Protein AF-A0A433B9T7-F1 (afdb_monomer_lite)

Structure (mmCIF, N/CA/C/O backbone):
data_AF-A0A433B9T7-F1
#
_entry.id   AF-A0A433B9T7-F1
#
loop_
_atom_site.group_PDB
_atom_site.id
_atom_site.type_symbol
_atom_site.label_atom_id
_atom_site.label_alt_id
_atom_site.label_comp_id
_atom_site.label_asym_id
_atom_site.label_entity_id
_atom_site.label_seq_id
_atom_site.pdbx_PDB_ins_code
_atom_site.Cartn_x
_atom_site.Cartn_y
_atom_site.Cartn_z
_atom_site.occupancy
_atom_site.B_iso_or_equiv
_atom_site.auth_seq_id
_atom_site.auth_comp_id
_atom_site.auth_asym_id
_atom_site.auth_atom_id
_atom_site.pdbx_PDB_model_num
ATOM 1 N N . MET A 1 1 ? 4.236 -12.941 -8.102 1.00 48.69 1 MET A N 1
ATOM 2 C CA . MET A 1 1 ? 3.444 -12.478 -9.265 1.00 48.69 1 MET A CA 1
ATOM 3 C C . MET A 1 1 ? 2.300 -11.510 -8.887 1.00 48.69 1 MET A C 1
ATOM 5 O O . MET A 1 1 ? 1.451 -11.264 -9.724 1.00 48.69 1 MET A O 1
ATOM 9 N N . LEU A 1 2 ? 2.292 -10.897 -7.683 1.00 60.22 2 LEU A N 1
ATOM 10 C CA . LEU A 1 2 ? 1.191 -10.033 -7.188 1.00 60.22 2 LEU A CA 1
ATOM 11 C C . LEU A 1 2 ? 1.521 -8.525 -7.096 1.00 60.22 2 LEU A C 1
ATOM 13 O O . LEU A 1 2 ? 0.654 -7.729 -6.757 1.00 60.22 2 LEU A O 1
ATOM 17 N N . LYS A 1 3 ? 2.760 -8.112 -7.400 1.00 66.94 3 LYS A N 1
ATOM 18 C CA . LYS A 1 3 ? 3.217 -6.720 -7.203 1.00 66.94 3 LYS A CA 1
ATOM 19 C C . LYS A 1 3 ? 2.509 -5.710 -8.116 1.00 66.94 3 LYS A C 1
ATOM 21 O O . LYS A 1 3 ? 2.216 -4.607 -7.686 1.00 66.94 3 LYS A O 1
ATOM 26 N N . ALA A 1 4 ? 2.218 -6.105 -9.354 1.00 66.62 4 ALA A N 1
ATOM 27 C CA . ALA A 1 4 ? 1.514 -5.266 -10.322 1.00 66.62 4 ALA A CA 1
ATOM 28 C C . ALA A 1 4 ? 0.037 -5.031 -9.933 1.00 66.62 4 ALA A C 1
ATOM 30 O O . ALA A 1 4 ? -0.339 -3.871 -9.800 1.00 66.62 4 ALA A O 1
ATOM 31 N N . PRO A 1 5 ? -0.776 -6.074 -9.654 1.00 72.62 5 PRO A N 1
ATOM 32 C CA . PRO A 1 5 ? -2.146 -5.888 -9.168 1.00 72.62 5 PRO A CA 1
ATOM 33 C C . PRO A 1 5 ? -2.250 -5.042 -7.895 1.00 72.62 5 PRO A C 1
ATOM 35 O O . PRO A 1 5 ? -3.099 -4.160 -7.825 1.00 72.62 5 PRO A O 1
ATOM 38 N N . LEU A 1 6 ? -1.369 -5.265 -6.911 1.00 77.06 6 LEU A N 1
ATOM 39 C CA . LEU A 1 6 ? -1.357 -4.466 -5.682 1.00 77.06 6 LEU A CA 1
ATOM 40 C C . LEU A 1 6 ? -1.095 -2.988 -5.980 1.00 77.06 6 LEU A C 1
ATOM 42 O O . LEU A 1 6 ? -1.790 -2.129 -5.453 1.00 77.06 6 LEU A O 1
ATOM 46 N N . SER A 1 7 ? -0.142 -2.691 -6.864 1.00 76.38 7 SER A N 1
ATOM 47 C CA . SER A 1 7 ? 0.162 -1.303 -7.191 1.00 76.38 7 SER A CA 1
ATOM 48 C C . SER A 1 7 ? -0.966 -0.593 -7.947 1.00 76.38 7 SER A C 1
ATOM 50 O O . SER A 1 7 ? -1.179 0.598 -7.733 1.00 76.38 7 SER A O 1
ATOM 52 N N . ILE A 1 8 ? -1.727 -1.311 -8.779 1.00 77.44 8 ILE A N 1
ATOM 53 C CA . ILE A 1 8 ? -2.945 -0.763 -9.396 1.00 77.44 8 ILE A CA 1
ATOM 54 C C . ILE A 1 8 ? -3.959 -0.402 -8.305 1.00 77.44 8 ILE A C 1
ATOM 56 O O . ILE A 1 8 ? -4.499 0.698 -8.314 1.00 77.44 8 ILE A O 1
ATOM 60 N N . LEU A 1 9 ? -4.183 -1.285 -7.328 1.00 77.81 9 LEU A N 1
ATOM 61 C CA . LEU A 1 9 ? -5.098 -1.009 -6.216 1.00 77.81 9 LEU A CA 1
ATOM 62 C C . LEU A 1 9 ? -4.624 0.162 -5.337 1.00 77.81 9 LEU A C 1
ATOM 64 O O . LEU A 1 9 ? -5.441 0.951 -4.870 1.00 77.81 9 LEU A O 1
ATOM 68 N N . GLU A 1 10 ? -3.316 0.316 -5.127 1.00 79.31 10 GLU A N 1
ATOM 69 C CA . GLU A 1 10 ? -2.749 1.486 -4.443 1.00 79.31 10 GLU A CA 1
ATOM 70 C C . GLU A 1 10 ? -3.002 2.785 -5.223 1.00 79.31 10 GLU A C 1
ATOM 72 O O . GLU A 1 10 ? -3.340 3.804 -4.615 1.00 79.31 10 GLU A O 1
ATOM 77 N N . LEU A 1 11 ? -2.891 2.748 -6.558 1.00 78.50 11 LEU A N 1
ATOM 78 C CA . LEU A 1 11 ? -3.221 3.884 -7.420 1.00 78.50 11 LEU A CA 1
ATOM 79 C C . LEU A 1 11 ? -4.710 4.238 -7.300 1.00 78.50 11 LEU A C 1
ATOM 81 O O . LEU A 1 11 ? -5.031 5.394 -7.020 1.00 78.50 11 LEU A O 1
ATOM 85 N N . VAL A 1 12 ? -5.600 3.242 -7.394 1.00 77.19 12 VAL A N 1
ATOM 86 C CA . VAL A 1 12 ? -7.053 3.412 -7.186 1.00 77.19 12 VAL A CA 1
ATOM 87 C C . VAL A 1 12 ? -7.313 4.080 -5.857 1.00 77.19 12 VAL A C 1
ATOM 89 O O . VAL A 1 12 ? -7.991 5.094 -5.813 1.00 77.19 12 VAL A O 1
ATOM 92 N N . LYS A 1 13 ? -6.749 3.552 -4.773 1.00 78.12 13 LYS A N 1
ATOM 93 C CA . LYS A 1 13 ? -6.974 4.087 -3.431 1.00 78.12 13 LYS A CA 1
ATOM 94 C C . LYS A 1 13 ? -6.550 5.553 -3.316 1.00 78.12 13 LYS A C 1
ATOM 96 O O . LYS A 1 13 ? -7.172 6.303 -2.573 1.00 78.12 13 LYS A O 1
ATOM 101 N N . SER A 1 14 ? -5.483 5.958 -4.008 1.00 77.75 14 SER A N 1
ATOM 102 C CA . SER A 1 14 ? -5.013 7.346 -3.962 1.00 77.75 14 SER A CA 1
ATOM 103 C C . SER A 1 14 ? -5.938 8.330 -4.686 1.00 77.75 14 SER A C 1
ATOM 105 O O . SER A 1 14 ? -5.978 9.496 -4.301 1.00 77.75 14 SER A O 1
ATOM 107 N N . LYS A 1 15 ? -6.683 7.864 -5.697 1.00 75.94 15 LYS A N 1
ATOM 108 C CA . LYS A 1 15 ? -7.624 8.673 -6.487 1.00 75.94 15 LYS A CA 1
ATOM 109 C C . LYS A 1 15 ? -9.061 8.590 -5.975 1.00 75.94 15 LYS A C 1
ATOM 111 O O . LYS A 1 15 ? -9.714 9.613 -5.825 1.00 75.94 15 LYS A O 1
ATOM 116 N N . HIS A 1 16 ? -9.487 7.380 -5.639 1.00 73.50 16 HIS A N 1
ATOM 117 C CA . HIS A 1 16 ? -10.821 7.019 -5.177 1.00 73.50 16 HIS A CA 1
ATOM 118 C C . HIS A 1 16 ? -10.741 6.318 -3.816 1.00 73.50 16 HIS A C 1
ATOM 120 O O . HIS A 1 16 ? -10.983 5.105 -3.703 1.00 73.50 16 HIS A O 1
ATOM 126 N N . PRO A 1 17 ? -10.339 7.039 -2.752 1.00 72.62 17 PRO A N 1
ATOM 127 C CA . PRO A 1 17 ? -10.226 6.456 -1.422 1.00 72.62 17 PRO A CA 1
ATOM 128 C C . PRO A 1 17 ? -11.548 5.843 -0.943 1.00 72.62 17 PRO A C 1
ATOM 130 O O . PRO A 1 17 ? -11.519 4.884 -0.180 1.00 72.62 17 PRO A O 1
ATOM 133 N N . GLU A 1 18 ? -12.701 6.350 -1.380 1.00 68.25 18 GLU A N 1
ATOM 134 C CA . GLU A 1 18 ? -14.050 5.845 -1.093 1.00 68.25 18 GLU A CA 1
ATOM 135 C C . GLU A 1 18 ? -14.283 4.390 -1.519 1.00 68.25 18 GLU A C 1
ATOM 137 O O . GLU A 1 18 ? -15.048 3.685 -0.865 1.00 68.25 18 GLU A O 1
ATOM 142 N N . ILE A 1 19 ? -13.589 3.914 -2.554 1.00 68.25 19 ILE A N 1
ATOM 143 C CA . ILE A 1 19 ? -13.781 2.565 -3.099 1.00 68.25 19 ILE A CA 1
ATOM 144 C C . ILE A 1 19 ? -13.045 1.510 -2.263 1.00 68.25 19 ILE A C 1
ATOM 146 O O . ILE A 1 19 ? -13.546 0.410 -2.039 1.00 68.25 19 ILE A O 1
ATOM 150 N N . LEU A 1 20 ? -11.838 1.842 -1.795 1.00 67.69 20 LEU A N 1
ATOM 151 C CA . LEU A 1 20 ? -10.947 0.928 -1.064 1.00 67.69 20 LEU A CA 1
ATOM 152 C C . LEU A 1 20 ? -10.801 1.305 0.416 1.00 67.69 20 LEU A C 1
ATOM 154 O O . LEU A 1 20 ? -9.860 0.856 1.084 1.00 67.69 20 LEU A O 1
ATOM 158 N N . HIS A 1 21 ? -11.706 2.147 0.926 1.00 60.97 21 HIS A N 1
ATOM 159 C CA . HIS A 1 21 ? -11.637 2.716 2.270 1.00 60.97 21 HIS A CA 1
ATOM 160 C C . HIS A 1 21 ? -11.437 1.607 3.317 1.00 60.97 21 HIS A C 1
ATOM 162 O O . HIS A 1 21 ? -12.230 0.678 3.431 1.00 60.97 21 HIS A O 1
ATOM 168 N N . GLY A 1 22 ? -10.331 1.684 4.065 1.00 60.72 22 GLY A N 1
ATOM 169 C CA . GLY A 1 22 ? -9.986 0.741 5.137 1.00 60.72 22 GLY A CA 1
ATOM 170 C C . GLY A 1 22 ? -9.398 -0.613 4.708 1.00 60.72 22 GLY A C 1
ATOM 171 O O . GLY A 1 22 ? -8.786 -1.274 5.541 1.00 60.72 22 GLY A O 1
ATOM 172 N N . ALA A 1 23 ? -9.499 -1.016 3.437 1.00 63.81 23 ALA A N 1
ATOM 173 C CA . ALA A 1 23 ? -9.085 -2.354 2.987 1.00 63.81 23 ALA A CA 1
ATOM 174 C C . ALA A 1 23 ? -7.571 -2.495 2.725 1.00 63.81 23 ALA A C 1
ATOM 176 O O . ALA A 1 23 ? -7.012 -3.582 2.836 1.00 63.81 23 ALA A O 1
ATOM 177 N N . LEU A 1 24 ? -6.895 -1.394 2.385 1.00 61.38 24 LEU A N 1
ATOM 178 C CA . LEU A 1 24 ? -5.460 -1.352 2.053 1.00 61.38 24 LEU A CA 1
ATOM 179 C C . LEU A 1 24 ? -4.700 -0.372 2.953 1.00 61.38 24 LEU A C 1
ATOM 181 O O . LEU A 1 24 ? -3.764 0.294 2.512 1.00 61.38 24 LEU A O 1
ATOM 185 N N . GLY A 1 25 ? -5.163 -0.181 4.188 1.00 60.28 25 GLY A N 1
ATOM 186 C CA . GLY A 1 25 ? -4.543 0.745 5.131 1.00 60.28 25 GLY A CA 1
ATOM 187 C C . GLY A 1 25 ? -3.189 0.231 5.605 1.00 60.28 25 GLY A C 1
ATOM 188 O O . GLY A 1 25 ? -3.127 -0.760 6.329 1.00 60.28 25 GLY A O 1
ATOM 189 N N . GLY A 1 26 ? -2.109 0.920 5.235 1.00 64.75 26 GLY A N 1
ATOM 190 C CA . GLY A 1 26 ? -0.853 0.789 5.968 1.00 64.75 26 GLY A CA 1
ATOM 191 C C . GLY A 1 26 ? -0.989 1.405 7.365 1.00 64.75 26 GLY A C 1
ATOM 192 O O . GLY A 1 26 ? -1.954 2.116 7.654 1.00 64.75 26 GLY A O 1
ATOM 193 N N . ILE A 1 27 ? 0.003 1.182 8.229 1.00 66.38 27 ILE A N 1
ATOM 194 C CA . ILE A 1 27 ? 0.040 1.750 9.591 1.00 66.38 27 ILE A CA 1
ATOM 195 C C . ILE A 1 27 ? -0.197 3.274 9.576 1.00 66.38 27 ILE A C 1
ATOM 197 O O . ILE A 1 27 ? -0.965 3.795 10.386 1.00 66.38 27 ILE A O 1
ATOM 201 N N . ASP A 1 28 ? 0.387 3.978 8.604 1.00 69.38 28 ASP A N 1
ATOM 202 C CA . ASP A 1 28 ? 0.261 5.433 8.474 1.00 69.38 28 ASP A CA 1
ATOM 203 C C . ASP A 1 28 ? -1.157 5.898 8.119 1.00 69.38 28 ASP A C 1
ATOM 205 O O . ASP A 1 28 ? -1.565 6.993 8.515 1.00 69.38 28 ASP A O 1
ATOM 209 N N . ASP A 1 29 ? -1.921 5.087 7.387 1.00 71.88 29 ASP A N 1
ATOM 210 C CA . ASP A 1 29 ? -3.292 5.426 7.001 1.00 71.88 29 ASP A CA 1
ATOM 211 C C . ASP A 1 29 ? -4.243 5.273 8.185 1.00 71.88 29 ASP A C 1
ATOM 213 O O . ASP A 1 29 ? -5.094 6.132 8.417 1.00 71.88 29 ASP A O 1
ATOM 217 N N . ILE A 1 30 ? -4.047 4.213 8.977 1.00 77.38 30 ILE A N 1
ATOM 218 C CA . ILE A 1 30 ? -4.799 3.972 10.213 1.00 77.38 30 ILE A CA 1
ATOM 219 C C . ILE A 1 30 ? -4.576 5.138 11.180 1.00 77.38 30 ILE A C 1
ATOM 221 O O . ILE A 1 30 ? -5.532 5.694 11.726 1.00 77.38 30 ILE A O 1
ATOM 225 N N . TYR A 1 31 ? -3.320 5.561 11.351 1.00 80.81 31 TYR A N 1
ATOM 226 C CA . TYR A 1 31 ? -2.993 6.705 12.197 1.00 80.81 31 TYR A CA 1
ATOM 227 C C . TYR A 1 31 ? -3.657 8.000 11.707 1.00 80.81 31 TYR A C 1
ATOM 229 O O . TYR A 1 31 ? -4.275 8.715 12.502 1.00 80.81 31 TYR A O 1
ATOM 237 N N . ARG A 1 32 ? -3.571 8.302 10.402 1.00 79.06 32 ARG A N 1
ATOM 238 C CA . ARG A 1 32 ? -4.220 9.486 9.812 1.00 79.06 32 ARG A CA 1
ATOM 239 C C . ARG A 1 32 ? -5.730 9.472 10.036 1.00 79.06 32 ARG A C 1
ATOM 241 O O . ARG A 1 32 ? -6.283 10.497 10.438 1.00 79.06 32 ARG A O 1
ATOM 248 N N . TYR A 1 33 ? -6.370 8.319 9.852 1.00 77.88 33 TYR A N 1
ATOM 249 C CA . TYR A 1 33 ? -7.801 8.153 10.084 1.00 77.88 33 TYR A CA 1
ATOM 250 C C . TYR A 1 33 ? -8.169 8.462 11.539 1.00 77.88 33 TYR A C 1
ATOM 252 O O . TYR A 1 33 ? -8.967 9.368 11.787 1.00 77.88 33 TYR A O 1
ATOM 260 N N . PHE A 1 34 ? -7.516 7.816 12.510 1.00 81.00 34 PHE A N 1
ATOM 261 C CA . PHE A 1 34 ? -7.773 8.078 13.931 1.00 81.00 34 PHE A CA 1
ATOM 262 C C . PHE A 1 34 ? -7.505 9.531 14.326 1.00 81.00 34 PHE A C 1
ATOM 264 O O . PHE A 1 34 ? -8.268 10.111 15.102 1.00 81.00 34 PHE A O 1
ATOM 271 N N . LYS A 1 35 ? -6.453 10.148 13.777 1.00 83.88 35 LYS A N 1
ATOM 272 C CA . LYS A 1 35 ? -6.139 11.559 14.025 1.00 83.88 35 LYS A CA 1
ATOM 273 C C . LYS A 1 35 ? -7.251 12.480 13.514 1.00 83.88 35 LYS A C 1
ATOM 275 O O . LYS A 1 35 ? -7.673 13.366 14.254 1.00 83.88 35 LYS A O 1
ATOM 280 N N . SER A 1 36 ? -7.746 12.249 12.297 1.00 82.00 36 SER A N 1
ATOM 281 C CA . SER A 1 36 ? -8.853 13.024 11.716 1.00 82.00 36 SER A CA 1
ATOM 282 C C . SER A 1 36 ? -10.166 12.825 12.481 1.00 82.00 36 SER A C 1
ATOM 284 O O . SER A 1 36 ? -10.891 13.783 12.743 1.00 82.00 36 SER A O 1
ATOM 286 N N . TYR A 1 37 ? -10.436 11.598 12.933 1.00 81.25 37 TYR A N 1
ATOM 287 C CA . TYR A 1 37 ? -11.610 11.282 13.738 1.00 81.25 37 TYR A CA 1
ATOM 288 C C . TYR A 1 37 ? -11.562 11.996 15.095 1.00 81.25 37 TYR A C 1
ATOM 290 O O . TYR A 1 37 ? -12.542 12.611 15.511 1.00 81.25 37 TYR A O 1
ATOM 298 N N . LYS A 1 38 ? -10.391 12.008 15.749 1.00 83.00 38 LYS A N 1
ATOM 299 C CA . LYS A 1 38 ? -10.175 12.724 17.013 1.00 83.00 38 LYS A CA 1
ATOM 300 C C . LYS A 1 38 ? -10.400 14.234 16.888 1.00 83.00 38 LYS A C 1
ATOM 302 O O . LYS A 1 38 ? -10.923 14.835 17.817 1.00 83.00 38 LYS A O 1
ATOM 307 N N . GLN A 1 39 ? -10.021 14.852 15.768 1.00 81.06 39 GLN A N 1
ATOM 308 C CA . GLN A 1 39 ? -10.227 16.292 15.550 1.00 81.06 39 GLN A CA 1
ATOM 309 C C . GLN A 1 39 ? -11.712 16.677 15.483 1.00 81.06 39 GLN A C 1
ATOM 311 O O . GLN A 1 39 ? -12.074 17.769 15.909 1.00 81.06 39 GLN A O 1
ATOM 316 N N . ASN A 1 40 ? -12.568 15.772 15.007 1.00 76.25 40 ASN A N 1
ATOM 317 C CA . ASN A 1 40 ? -14.014 15.982 14.894 1.00 76.25 40 ASN A CA 1
ATOM 318 C C . ASN A 1 40 ? -14.803 15.459 16.110 1.00 76.25 40 ASN A C 1
ATOM 320 O O . ASN A 1 40 ? -16.036 15.422 16.098 1.00 76.25 40 ASN A O 1
ATOM 324 N N . TRP A 1 41 ? -14.104 15.035 17.163 1.00 79.50 41 TRP A N 1
ATOM 325 C CA . TRP A 1 41 ? -14.705 14.428 18.339 1.00 79.50 41 TRP A CA 1
ATOM 326 C C . TRP A 1 41 ? -15.420 15.485 19.191 1.00 79.50 41 TRP A C 1
ATOM 328 O O . TRP A 1 41 ? -14.800 16.322 19.841 1.00 79.50 41 TRP A O 1
ATOM 338 N N . LYS A 1 42 ? -16.751 15.406 19.257 1.00 74.88 42 LYS A N 1
ATOM 339 C CA . LYS A 1 42 ? -17.581 16.212 20.165 1.00 74.88 42 LYS A CA 1
ATOM 340 C C . LYS A 1 42 ? -17.787 15.471 21.486 1.00 74.88 42 LYS A C 1
ATOM 342 O O . LYS A 1 42 ? -18.729 14.703 21.527 1.00 74.88 42 LYS A O 1
ATOM 347 N N . ASN A 1 43 ? -16.904 15.620 22.484 1.00 77.06 43 ASN A N 1
ATOM 348 C CA . ASN A 1 43 ? -16.970 15.168 23.905 1.00 77.06 43 ASN A CA 1
ATOM 349 C C . ASN A 1 43 ? -17.760 13.889 24.319 1.00 77.06 43 ASN A C 1
ATOM 351 O O . ASN A 1 43 ? -17.968 13.656 25.505 1.00 77.06 43 ASN A O 1
ATOM 355 N N . ASN A 1 44 ? -18.162 13.026 23.393 1.00 82.31 44 ASN A N 1
ATOM 356 C CA . ASN A 1 44 ? -18.968 11.837 23.626 1.00 82.31 44 ASN A CA 1
ATOM 357 C C . ASN A 1 44 ? -18.045 10.641 23.881 1.00 82.31 44 ASN A C 1
ATOM 359 O O . ASN A 1 44 ? -16.945 10.601 23.334 1.00 82.31 44 ASN A O 1
ATOM 363 N N . PRO A 1 45 ? -18.452 9.643 24.669 1.00 81.25 45 PRO A N 1
ATOM 364 C CA . PRO A 1 45 ? -17.669 8.423 24.811 1.00 81.25 45 PRO A CA 1
ATOM 365 C C . PRO A 1 45 ? -17.535 7.709 23.456 1.00 81.25 45 PRO A C 1
ATOM 367 O O . PRO A 1 45 ? -18.503 7.580 22.708 1.00 81.25 45 PRO A O 1
ATOM 370 N N . VAL A 1 46 ? -16.325 7.240 23.145 1.00 80.56 46 VAL A N 1
ATOM 371 C CA . VAL A 1 46 ? -16.047 6.418 21.960 1.00 80.56 46 VAL A CA 1
ATOM 372 C C . VAL A 1 46 ? -15.760 5.000 22.405 1.00 80.56 46 VAL A C 1
ATOM 374 O O . VAL A 1 46 ? -15.024 4.765 23.362 1.00 80.56 46 VAL A O 1
ATOM 377 N N . TYR A 1 47 ? -16.321 4.059 21.659 1.00 85.00 47 TYR A N 1
ATOM 378 C CA . TYR A 1 47 ? -16.133 2.635 21.860 1.00 85.00 47 TYR A CA 1
ATOM 379 C C . TYR A 1 47 ? -15.311 2.080 20.702 1.00 85.00 47 TYR A C 1
ATOM 381 O O . TYR A 1 47 ? -15.572 2.390 19.540 1.00 85.00 47 TYR A O 1
ATOM 389 N N . ILE A 1 48 ? -14.308 1.264 21.020 1.00 83.44 48 ILE A N 1
ATOM 390 C CA . ILE A 1 48 ? -13.466 0.597 20.027 1.00 83.44 48 ILE A CA 1
ATOM 391 C C . ILE A 1 48 ? -13.827 -0.884 20.041 1.00 83.44 48 ILE A C 1
ATOM 393 O O . ILE A 1 48 ? -13.671 -1.551 21.061 1.00 83.44 48 ILE A O 1
ATOM 397 N N . ALA A 1 49 ? -14.283 -1.398 18.901 1.00 87.38 49 ALA A N 1
ATOM 398 C CA . ALA A 1 49 ? -14.455 -2.826 18.682 1.00 87.38 49 ALA A CA 1
ATOM 399 C C . ALA A 1 49 ? -13.279 -3.344 17.851 1.00 87.38 49 ALA A C 1
ATOM 401 O O . ALA A 1 49 ? -13.036 -2.875 16.738 1.00 87.38 49 ALA A O 1
ATOM 402 N N . LYS A 1 50 ? -12.548 -4.318 18.393 1.00 88.88 50 LYS A N 1
ATOM 403 C CA . LYS A 1 50 ? -11.554 -5.080 17.638 1.00 88.88 50 LYS A CA 1
ATOM 404 C C . LYS A 1 50 ? -12.210 -6.375 17.182 1.00 88.88 50 LYS A C 1
ATOM 406 O O . LYS A 1 50 ? -12.665 -7.153 18.015 1.00 88.88 50 LYS A O 1
ATOM 411 N N . VAL A 1 51 ? -12.229 -6.599 15.875 1.00 86.31 51 VAL A N 1
ATOM 412 C CA . VAL A 1 51 ? -12.749 -7.826 15.269 1.00 86.31 51 VAL A CA 1
ATOM 413 C C . VAL A 1 51 ? -11.597 -8.541 14.586 1.00 86.31 51 VAL A C 1
ATOM 415 O O . VAL A 1 51 ? -10.773 -7.901 13.934 1.00 86.31 51 VAL A O 1
ATOM 418 N N . ASP A 1 52 ? -11.540 -9.855 14.761 1.00 87.25 52 ASP A N 1
ATOM 419 C CA . ASP A 1 52 ? -10.635 -10.726 14.023 1.00 87.25 52 ASP A CA 1
ATOM 420 C C . ASP A 1 52 ? -11.455 -11.602 13.074 1.00 87.25 52 ASP A C 1
ATOM 422 O O . ASP A 1 52 ? -12.507 -12.124 13.452 1.00 87.25 52 ASP A O 1
ATOM 426 N N . VAL A 1 53 ? -10.995 -11.725 11.833 1.00 84.06 53 VAL A N 1
ATOM 427 C CA . VAL A 1 53 ? -11.677 -12.500 10.794 1.00 84.06 53 VAL A CA 1
ATOM 428 C C . VAL A 1 53 ? -10.891 -13.786 10.583 1.00 84.06 53 VAL A C 1
ATOM 430 O O . VAL A 1 53 ? -9.878 -13.808 9.885 1.00 84.06 53 VAL A O 1
ATOM 433 N N . ALA A 1 54 ? -11.374 -14.870 11.188 1.00 87.06 54 ALA A N 1
ATOM 434 C CA . ALA A 1 54 ? -10.777 -16.189 11.031 1.00 87.06 54 ALA A CA 1
ATOM 435 C C . ALA A 1 54 ? -10.934 -16.710 9.591 1.00 87.06 54 ALA A C 1
ATOM 437 O O . ALA A 1 54 ? -11.945 -16.463 8.932 1.00 87.06 54 ALA A O 1
ATOM 438 N N . ASN A 1 55 ? -9.942 -17.472 9.120 1.00 86.25 55 ASN A N 1
ATOM 439 C CA . ASN A 1 55 ? -9.948 -18.154 7.819 1.00 86.25 55 ASN A CA 1
ATOM 440 C C . ASN A 1 55 ? -10.254 -17.222 6.631 1.00 86.25 55 ASN A C 1
ATOM 442 O O . ASN A 1 55 ? -10.927 -17.607 5.673 1.00 86.25 55 ASN A O 1
ATOM 446 N N . CYS A 1 56 ? -9.775 -15.976 6.683 1.00 82.62 56 CYS A N 1
ATOM 447 C CA . CYS A 1 56 ? -10.091 -14.948 5.690 1.00 82.62 56 CYS A C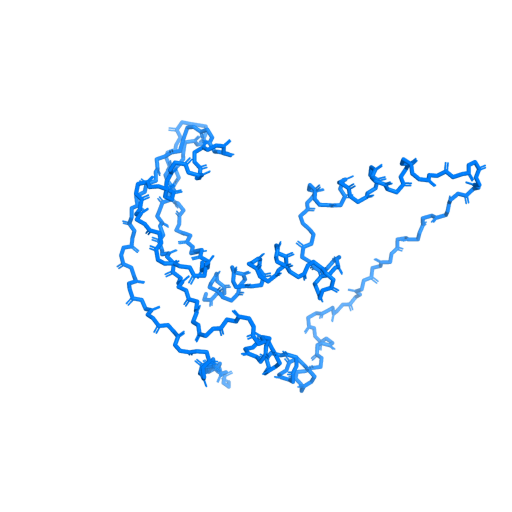A 1
ATOM 448 C C . CYS A 1 56 ? -9.657 -15.306 4.259 1.00 82.62 56 CYS A C 1
ATOM 450 O O . CYS A 1 56 ? -10.258 -14.797 3.321 1.00 82.62 56 CYS A O 1
ATOM 452 N N . PHE A 1 57 ? -8.663 -16.186 4.080 1.00 81.19 57 PHE A N 1
ATOM 453 C CA . PHE A 1 57 ? -8.238 -16.682 2.766 1.00 81.19 57 PHE A CA 1
ATOM 454 C C . PHE A 1 57 ? -9.099 -17.842 2.253 1.00 81.19 57 PHE A C 1
ATOM 456 O O . PHE A 1 57 ? -9.423 -17.877 1.067 1.00 81.19 57 PHE A O 1
ATOM 463 N N . ASP A 1 58 ? -9.511 -18.755 3.134 1.00 87.00 58 ASP A N 1
ATOM 464 C CA . ASP A 1 58 ? -10.297 -19.939 2.756 1.00 87.00 58 ASP A CA 1
ATOM 465 C C . ASP A 1 58 ? -11.772 -19.599 2.515 1.00 87.00 58 ASP A C 1
ATOM 467 O O . ASP A 1 58 ? -12.470 -20.269 1.758 1.00 87.00 58 ASP A O 1
ATOM 471 N N . THR A 1 59 ? -12.249 -18.524 3.141 1.00 87.38 59 THR A N 1
ATOM 472 C CA . THR A 1 59 ? -13.640 -18.057 3.053 1.00 87.38 59 THR A CA 1
ATOM 473 C C . THR A 1 59 ? -13.885 -17.081 1.900 1.00 87.38 59 THR A C 1
ATOM 475 O O . THR A 1 59 ? -15.009 -16.600 1.725 1.00 87.38 59 THR A O 1
ATOM 478 N N . ILE A 1 60 ? -12.871 -16.790 1.073 1.00 85.06 60 ILE A N 1
ATOM 479 C CA . ILE A 1 60 ? -13.018 -15.872 -0.062 1.00 85.06 60 ILE A CA 1
ATOM 480 C C . ILE A 1 60 ? -13.996 -16.458 -1.079 1.00 85.06 60 ILE A C 1
ATOM 482 O O . ILE A 1 60 ? -13.724 -17.453 -1.755 1.00 85.06 60 ILE A O 1
ATOM 486 N N . ASN A 1 61 ? -15.123 -15.772 -1.275 1.00 86.62 61 ASN A N 1
ATOM 487 C CA . ASN A 1 61 ? -16.033 -16.081 -2.368 1.00 86.62 61 ASN A CA 1
ATOM 488 C C . ASN A 1 61 ? -15.389 -15.671 -3.703 1.00 86.62 61 ASN A C 1
ATOM 490 O O . ASN A 1 61 ? -15.423 -14.510 -4.114 1.00 86.62 61 ASN A O 1
ATOM 494 N N . THR A 1 62 ? -14.802 -16.649 -4.390 1.00 84.56 62 THR A N 1
ATOM 495 C CA . THR A 1 62 ? -14.066 -16.430 -5.643 1.00 84.56 62 THR A CA 1
ATOM 496 C C . THR A 1 62 ? -14.937 -15.909 -6.788 1.00 84.56 62 THR A C 1
ATOM 498 O O . THR A 1 62 ? -14.412 -15.250 -7.685 1.00 84.56 62 THR A O 1
ATOM 501 N N . HIS A 1 63 ? -16.250 -16.164 -6.774 1.00 86.38 63 HIS A N 1
ATOM 502 C CA . HIS A 1 63 ? -17.177 -15.618 -7.766 1.00 86.38 63 HIS A CA 1
ATOM 503 C C . HIS A 1 63 ? -17.323 -14.108 -7.590 1.00 86.38 63 HIS A C 1
ATOM 505 O O . HIS A 1 63 ? -17.025 -13.352 -8.512 1.00 86.38 63 HIS A O 1
ATOM 511 N N . LYS A 1 64 ? -17.665 -13.681 -6.370 1.00 82.88 64 LYS A N 1
ATOM 512 C CA . LYS A 1 64 ? -17.778 -12.260 -6.018 1.00 82.88 64 LYS A CA 1
ATOM 513 C C 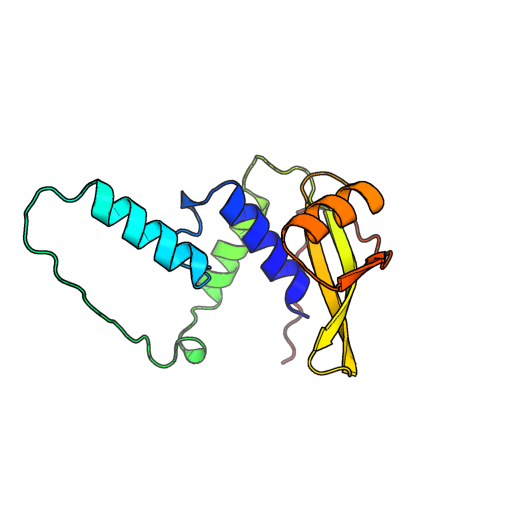. LYS A 1 64 ? -16.462 -11.522 -6.229 1.00 82.88 64 LYS A C 1
ATOM 515 O O . LYS A 1 64 ? -16.451 -10.424 -6.768 1.00 82.88 64 LYS A O 1
ATOM 520 N N . LEU A 1 65 ? -15.335 -12.145 -5.877 1.00 80.56 65 LEU A N 1
ATOM 521 C CA . LEU A 1 65 ? -14.020 -11.556 -6.123 1.00 80.56 65 LEU A CA 1
ATOM 522 C C . LEU A 1 65 ? -13.781 -11.304 -7.620 1.00 80.56 65 LEU A C 1
ATOM 524 O O . LEU A 1 65 ? -13.267 -10.253 -7.990 1.00 80.56 65 LEU A O 1
ATOM 528 N N . LYS A 1 66 ? -14.159 -12.244 -8.495 1.00 79.81 66 LYS A N 1
ATOM 529 C CA . LYS A 1 66 ? -14.036 -12.061 -9.949 1.00 79.81 66 LYS A CA 1
ATOM 530 C C . LYS A 1 66 ? -14.950 -10.957 -10.474 1.00 79.81 66 LYS A C 1
ATOM 532 O O . LYS A 1 66 ? -14.552 -10.279 -11.413 1.00 79.81 66 LYS A O 1
ATOM 537 N N . GLU A 1 67 ? -16.146 -10.796 -9.915 1.00 80.94 67 GLU A N 1
ATOM 538 C CA . GLU A 1 67 ? -17.058 -9.697 -10.263 1.00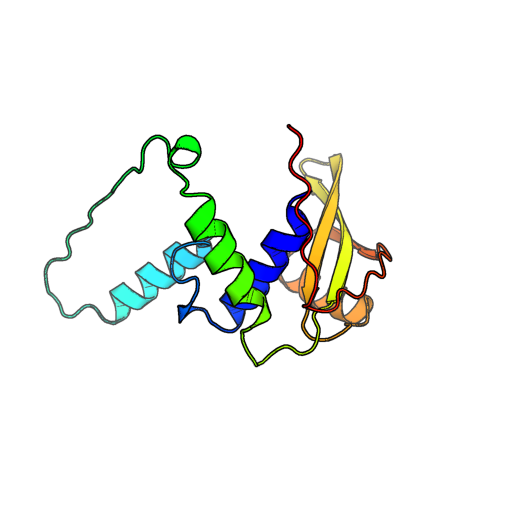 80.94 67 GLU A CA 1
ATOM 539 C C . GLU A 1 67 ? -16.446 -8.349 -9.886 1.00 80.94 67 GLU A C 1
ATOM 541 O O . GLU A 1 67 ? -16.258 -7.514 -10.765 1.00 80.94 67 GLU A O 1
ATOM 546 N N . ILE A 1 68 ? -15.978 -8.207 -8.642 1.00 75.19 68 ILE A N 1
ATOM 547 C CA . ILE A 1 68 ? -15.282 -7.000 -8.170 1.00 75.19 68 ILE A CA 1
ATOM 548 C C . ILE A 1 68 ? -14.074 -6.689 -9.065 1.00 75.19 68 ILE A C 1
ATOM 550 O O . ILE A 1 68 ? -13.898 -5.561 -9.513 1.00 75.19 68 ILE A O 1
ATOM 554 N N . ILE A 1 69 ? -13.253 -7.692 -9.398 1.00 73.50 69 ILE A N 1
ATOM 555 C CA . ILE A 1 69 ? -12.083 -7.494 -10.269 1.00 73.50 69 ILE A CA 1
ATOM 556 C C . ILE A 1 69 ? -12.482 -7.038 -11.679 1.00 73.50 69 ILE A C 1
ATOM 558 O O . ILE A 1 69 ? -11.733 -6.286 -12.294 1.00 73.50 69 ILE A O 1
ATOM 562 N N . LYS A 1 70 ? -13.628 -7.477 -12.212 1.00 71.94 70 LYS A N 1
ATOM 563 C CA . LYS A 1 70 ? -14.121 -7.040 -13.531 1.00 71.94 70 LYS A CA 1
ATOM 564 C C . LYS A 1 70 ? -14.641 -5.605 -13.527 1.00 71.94 70 LYS A C 1
ATOM 566 O O . LYS A 1 70 ? -14.691 -5.002 -14.597 1.00 71.94 70 LYS A O 1
ATOM 571 N N . GLU A 1 71 ? -15.023 -5.083 -12.368 1.00 69.56 71 GLU A N 1
ATOM 572 C CA . GLU A 1 71 ? -15.474 -3.701 -12.203 1.00 69.56 71 GLU A CA 1
ATOM 573 C C . GLU A 1 71 ? -14.301 -2.718 -12.089 1.00 69.56 71 GLU A C 1
ATOM 575 O O . GLU A 1 71 ? -14.430 -1.588 -12.547 1.00 69.56 71 GLU A O 1
ATOM 580 N N . ILE A 1 72 ? -13.133 -3.151 -11.586 1.00 66.81 72 ILE A N 1
ATOM 581 C CA . ILE A 1 72 ? -11.939 -2.289 -11.445 1.00 66.81 72 ILE A CA 1
ATOM 582 C C . ILE A 1 72 ? -11.547 -1.600 -12.774 1.00 66.81 72 ILE A C 1
ATOM 584 O O . ILE A 1 72 ? -11.342 -0.388 -12.766 1.00 66.81 72 ILE A O 1
ATOM 588 N N . PRO A 1 73 ? -11.465 -2.295 -13.932 1.00 58.03 73 PRO A N 1
ATOM 589 C CA . PRO A 1 73 ? -11.160 -1.658 -15.216 1.00 58.03 73 PRO A CA 1
ATOM 590 C C . PRO A 1 73 ? -12.295 -0.797 -15.786 1.00 58.03 73 PRO A C 1
ATOM 592 O O . PRO A 1 73 ? -12.087 -0.125 -16.789 1.00 58.03 73 PRO A O 1
ATOM 595 N N . GLN A 1 74 ? -13.504 -0.864 -15.218 1.00 57.66 74 GLN A N 1
ATOM 596 C CA . GLN A 1 74 ? -14.671 -0.104 -15.685 1.00 57.66 74 GLN A CA 1
ATOM 597 C C . GLN A 1 74 ? -14.817 1.247 -14.976 1.00 57.66 74 GLN A C 1
ATOM 599 O O . GLN A 1 74 ? -15.737 2.008 -15.288 1.00 57.66 74 GLN A O 1
ATOM 604 N N . TRP A 1 75 ? -13.924 1.567 -14.037 1.00 62.66 75 TRP A N 1
ATOM 605 C CA . TRP A 1 75 ? -13.844 2.893 -13.441 1.00 62.66 75 TRP A CA 1
ATOM 606 C C . TRP A 1 75 ? -13.355 3.880 -14.506 1.00 62.66 75 TRP A C 1
ATOM 608 O O . TRP A 1 75 ? -12.177 3.958 -14.835 1.00 62.66 75 TRP A O 1
ATOM 618 N N . LYS A 1 76 ? -14.344 4.563 -15.093 1.00 51.31 76 LYS A N 1
ATOM 619 C CA . LYS A 1 76 ? -14.358 5.395 -16.310 1.00 51.31 76 LYS A CA 1
ATOM 620 C C . LYS A 1 76 ? -13.257 6.451 -16.479 1.00 51.31 76 LYS A C 1
ATOM 622 O O . LYS A 1 76 ? -13.242 7.099 -17.518 1.00 51.31 76 LYS A O 1
ATOM 627 N N . GLU A 1 77 ? -12.386 6.663 -15.502 1.00 55.84 77 GLU A N 1
ATOM 628 C CA . GLU A 1 77 ? -11.370 7.720 -15.551 1.00 55.84 77 GLU A CA 1
ATOM 629 C C . GLU A 1 77 ? -10.047 7.273 -16.187 1.00 55.84 77 GLU A C 1
ATOM 631 O O . GLU A 1 77 ? -9.206 8.121 -16.483 1.00 55.84 77 GLU A O 1
ATOM 636 N N . TRP A 1 78 ? -9.850 5.974 -16.443 1.00 56.91 78 TRP A N 1
ATOM 637 C CA . TRP A 1 78 ? -8.583 5.459 -16.968 1.00 56.91 78 TRP A CA 1
ATOM 638 C C . TRP A 1 78 ? -8.749 4.711 -18.289 1.00 56.91 78 TRP A C 1
ATOM 640 O O . TRP A 1 78 ? -9.173 3.556 -18.315 1.00 56.91 78 TRP A O 1
ATOM 650 N N . ASP A 1 79 ? -8.337 5.351 -19.384 1.00 56.28 79 ASP A N 1
ATOM 651 C CA . ASP A 1 79 ? -8.223 4.694 -20.692 1.00 56.28 79 ASP A CA 1
ATOM 652 C C . ASP A 1 79 ? -7.037 3.709 -20.736 1.00 56.28 79 ASP A C 1
ATOM 654 O O . ASP A 1 79 ? -7.121 2.680 -21.403 1.00 56.28 79 ASP A O 1
ATOM 658 N N . ASP A 1 80 ? -5.959 3.986 -19.987 1.00 62.66 80 ASP A N 1
ATOM 659 C CA . ASP A 1 80 ? -4.755 3.156 -19.861 1.00 62.66 80 ASP A CA 1
ATOM 660 C C . ASP A 1 80 ? -4.048 3.415 -18.512 1.00 62.66 80 ASP A C 1
ATOM 662 O O . ASP A 1 80 ? -4.072 4.527 -17.986 1.00 62.66 80 ASP A O 1
ATOM 666 N N . TYR A 1 81 ? -3.358 2.407 -17.966 1.00 69.44 81 TYR A N 1
ATOM 667 C CA . TYR A 1 81 ? -2.403 2.575 -16.862 1.00 69.44 81 TYR A CA 1
ATOM 668 C C . TYR A 1 81 ? -1.051 1.956 -17.227 1.00 69.44 81 TYR A C 1
ATOM 670 O O . TYR A 1 81 ? -0.957 0.894 -17.848 1.00 69.44 81 TYR A O 1
ATOM 678 N N . ASN A 1 82 ? 0.024 2.614 -16.808 1.00 73.00 82 ASN A N 1
ATOM 679 C CA . ASN A 1 82 ? 1.394 2.173 -17.026 1.00 73.00 82 ASN A CA 1
ATOM 680 C C . ASN A 1 82 ? 1.951 1.557 -15.750 1.00 73.00 82 ASN A C 1
ATOM 682 O O . ASN A 1 82 ? 1.776 2.104 -14.666 1.00 73.00 82 ASN A O 1
ATOM 686 N N . ILE A 1 83 ? 2.649 0.429 -15.871 1.00 76.00 83 ILE A N 1
ATOM 687 C CA . ILE A 1 83 ? 3.349 -0.185 -14.743 1.00 76.00 83 ILE A CA 1
ATOM 688 C C . ILE A 1 83 ? 4.845 -0.051 -14.981 1.00 76.00 83 ILE A C 1
ATOM 690 O O . ILE A 1 83 ? 5.406 -0.737 -15.835 1.00 76.00 83 ILE A O 1
ATOM 694 N N . THR A 1 84 ? 5.497 0.792 -14.189 1.00 77.88 84 THR A N 1
ATOM 695 C CA . THR A 1 84 ? 6.943 0.995 -14.257 1.00 77.88 84 THR A CA 1
ATOM 696 C C . THR A 1 84 ? 7.634 0.071 -13.263 1.00 77.88 84 THR A C 1
ATOM 698 O O . THR A 1 84 ? 7.334 0.061 -12.064 1.00 77.88 84 THR A O 1
ATOM 701 N N . GLY A 1 85 ? 8.557 -0.748 -13.762 1.00 79.12 85 GLY A N 1
ATOM 702 C CA . GLY A 1 85 ? 9.446 -1.555 -12.937 1.00 79.12 85 GLY A CA 1
ATOM 703 C C . GLY A 1 85 ? 10.665 -0.747 -12.505 1.00 79.12 85 GLY A C 1
ATOM 704 O O . GLY A 1 85 ? 11.250 -0.033 -13.306 1.00 79.12 85 GLY A O 1
ATOM 705 N N . TYR A 1 86 ? 11.091 -0.892 -11.254 1.00 82.50 86 TYR A N 1
ATOM 706 C CA . TYR A 1 86 ? 12.349 -0.310 -10.790 1.00 82.50 86 TYR A CA 1
ATOM 707 C C . TYR A 1 86 ? 13.018 -1.196 -9.743 1.00 82.50 86 TYR A C 1
ATOM 709 O O . TYR A 1 86 ? 12.383 -2.041 -9.099 1.00 82.50 86 TYR A O 1
ATOM 717 N N . SER A 1 87 ? 14.323 -1.018 -9.582 1.00 86.19 87 SER A N 1
ATOM 718 C CA . SER A 1 87 ? 15.084 -1.629 -8.497 1.00 86.19 87 SER A CA 1
ATOM 719 C C . SER A 1 87 ? 15.456 -0.556 -7.485 1.00 86.19 87 SER A C 1
ATOM 721 O O . SER A 1 87 ? 15.922 0.515 -7.859 1.00 86.19 87 SER A O 1
ATOM 723 N N . ALA A 1 88 ? 15.227 -0.837 -6.208 1.00 86.00 88 ALA A N 1
ATOM 724 C CA . ALA A 1 88 ? 15.659 -0.007 -5.097 1.00 86.00 88 ALA A CA 1
ATOM 725 C C . ALA A 1 88 ? 16.747 -0.761 -4.333 1.00 86.00 88 ALA A C 1
ATOM 727 O O . ALA A 1 88 ? 16.494 -1.849 -3.803 1.00 86.00 88 ALA A O 1
ATOM 728 N N . ILE A 1 89 ? 17.945 -0.187 -4.318 1.00 86.88 89 ILE A N 1
ATOM 729 C CA . ILE A 1 89 ? 19.114 -0.700 -3.612 1.00 86.88 89 ILE A CA 1
ATOM 730 C C . ILE A 1 89 ? 19.263 0.132 -2.345 1.00 86.88 89 ILE A C 1
ATOM 732 O O . ILE A 1 89 ? 19.561 1.321 -2.416 1.00 86.88 89 ILE A O 1
ATOM 736 N N . SER A 1 90 ? 19.032 -0.480 -1.193 1.00 86.94 90 SER A N 1
ATOM 737 C CA . SER A 1 90 ? 19.125 0.177 0.113 1.00 86.94 90 SER A CA 1
ATOM 738 C C . SER A 1 90 ? 20.126 -0.554 0.993 1.00 86.94 90 SER A C 1
ATOM 740 O O . SER A 1 90 ? 20.225 -1.777 0.919 1.00 86.94 90 SER A O 1
ATOM 742 N N . SER A 1 91 ? 20.833 0.167 1.860 1.00 80.19 91 SER A N 1
ATOM 743 C CA . SER A 1 91 ? 21.699 -0.456 2.865 1.00 80.19 91 SER A CA 1
ATOM 744 C C . SER A 1 91 ? 20.975 -0.545 4.203 1.00 80.19 91 SER A C 1
ATOM 746 O O . SER A 1 91 ? 20.599 0.474 4.784 1.00 80.19 91 SER A O 1
ATOM 748 N N . SER A 1 92 ? 20.790 -1.766 4.698 1.00 71.69 92 SER A N 1
ATOM 749 C CA . SER A 1 92 ? 20.360 -2.027 6.072 1.00 71.69 92 SER A CA 1
ATOM 750 C C . SER A 1 92 ? 21.511 -2.708 6.801 1.00 71.69 92 SER A C 1
ATOM 752 O O . SER A 1 92 ? 21.970 -3.760 6.360 1.00 71.69 92 SER A O 1
ATOM 754 N N . LEU A 1 93 ? 21.990 -2.111 7.897 1.00 76.19 93 LEU A N 1
ATOM 755 C CA . LEU A 1 93 ? 23.099 -2.646 8.707 1.00 76.19 93 LEU A CA 1
ATOM 756 C C . LEU A 1 93 ? 24.410 -2.863 7.917 1.00 76.19 93 LEU A C 1
ATOM 758 O O . LEU A 1 93 ? 25.179 -3.771 8.213 1.00 76.19 93 LEU A O 1
ATOM 762 N N . GLY A 1 94 ? 24.668 -2.036 6.897 1.00 75.25 94 GLY A N 1
ATOM 763 C CA . GLY A 1 94 ? 25.894 -2.096 6.092 1.00 75.25 94 GLY A CA 1
ATOM 764 C C . GLY A 1 94 ? 25.872 -3.124 4.957 1.00 75.25 94 GLY A C 1
ATOM 765 O O . GLY A 1 94 ? 26.791 -3.130 4.143 1.00 75.25 94 GLY A O 1
ATOM 766 N N . GLN A 1 95 ? 24.824 -3.947 4.854 1.00 81.31 95 GLN A N 1
ATOM 767 C CA . GLN A 1 95 ? 24.659 -4.902 3.759 1.00 81.31 95 GLN A CA 1
ATOM 768 C C . GLN A 1 95 ? 23.705 -4.344 2.691 1.00 81.31 95 GLN A C 1
ATOM 770 O O . GLN A 1 95 ? 22.581 -3.935 3.020 1.00 81.31 95 GLN A O 1
ATOM 775 N N . PRO A 1 96 ? 24.114 -4.314 1.409 1.00 82.44 96 PRO A N 1
ATOM 776 C CA . PRO A 1 96 ? 23.247 -3.860 0.335 1.00 82.44 96 PRO A CA 1
ATOM 777 C C . PRO A 1 96 ? 22.122 -4.872 0.108 1.00 82.44 96 PRO A C 1
ATOM 779 O O . PRO A 1 96 ? 22.353 -6.047 -0.166 1.00 82.44 96 PRO A O 1
ATOM 782 N N . THR A 1 97 ? 20.886 -4.392 0.185 1.00 85.94 97 THR A N 1
ATOM 783 C CA . THR A 1 97 ? 19.681 -5.157 -0.133 1.00 85.94 97 THR A CA 1
ATOM 784 C C . THR A 1 97 ? 19.063 -4.605 -1.407 1.00 85.94 97 THR A C 1
ATOM 786 O O . THR A 1 97 ? 18.755 -3.416 -1.500 1.00 85.94 97 THR A O 1
ATOM 789 N N . ILE A 1 98 ? 18.858 -5.480 -2.391 1.00 85.00 98 ILE A N 1
ATOM 790 C CA . ILE A 1 98 ? 18.214 -5.131 -3.658 1.00 85.00 98 ILE A CA 1
ATOM 791 C C . ILE A 1 98 ? 16.757 -5.574 -3.600 1.00 85.00 98 ILE A C 1
ATOM 793 O O . ILE A 1 98 ? 16.451 -6.749 -3.399 1.00 85.00 98 ILE A O 1
ATOM 797 N N . SER A 1 99 ? 15.844 -4.632 -3.819 1.00 83.38 99 SER A N 1
ATOM 798 C CA . SER A 1 99 ? 14.416 -4.911 -3.924 1.00 83.38 99 SER A CA 1
ATOM 799 C C . SER A 1 99 ? 13.886 -4.497 -5.291 1.00 83.38 99 SER A C 1
ATOM 801 O O . SER A 1 99 ? 14.103 -3.383 -5.756 1.00 83.38 99 SER A O 1
ATOM 803 N N . HIS A 1 100 ? 13.161 -5.399 -5.949 1.00 83.88 100 HIS A N 1
ATOM 804 C CA . HIS A 1 100 ? 12.477 -5.090 -7.202 1.00 83.88 100 HIS A CA 1
ATOM 805 C C . HIS A 1 100 ? 11.030 -4.702 -6.927 1.00 83.88 100 HIS A C 1
ATOM 807 O O . HIS A 1 100 ? 10.294 -5.457 -6.275 1.00 83.88 100 HIS A O 1
ATOM 813 N N . LYS A 1 101 ? 10.618 -3.553 -7.448 1.00 80.44 101 LYS A N 1
ATOM 814 C CA . LYS A 1 101 ? 9.298 -2.967 -7.240 1.00 80.44 101 LYS A CA 1
ATOM 815 C C . LYS A 1 101 ? 8.642 -2.661 -8.586 1.00 80.44 101 LYS A C 1
ATOM 817 O O . LYS A 1 101 ? 9.305 -2.570 -9.618 1.00 80.44 101 LYS A O 1
ATOM 822 N N . SER A 1 102 ? 7.321 -2.569 -8.561 1.00 79.50 102 SER A N 1
ATOM 823 C CA . SER A 1 102 ? 6.495 -2.189 -9.702 1.00 79.50 102 SER A CA 1
ATOM 824 C C . SER A 1 102 ? 5.519 -1.143 -9.209 1.00 79.50 102 SER A C 1
ATOM 826 O O . SER A 1 102 ? 4.950 -1.344 -8.134 1.00 79.50 102 SER A O 1
ATOM 828 N N . ARG A 1 103 ? 5.350 -0.056 -9.960 1.00 79.88 103 ARG A N 1
ATOM 829 C CA . ARG A 1 103 ? 4.418 1.009 -9.604 1.00 79.88 103 ARG A CA 1
ATOM 830 C C . ARG A 1 103 ? 3.495 1.356 -10.766 1.00 79.88 103 ARG A C 1
ATOM 832 O O . ARG A 1 103 ? 3.969 1.477 -11.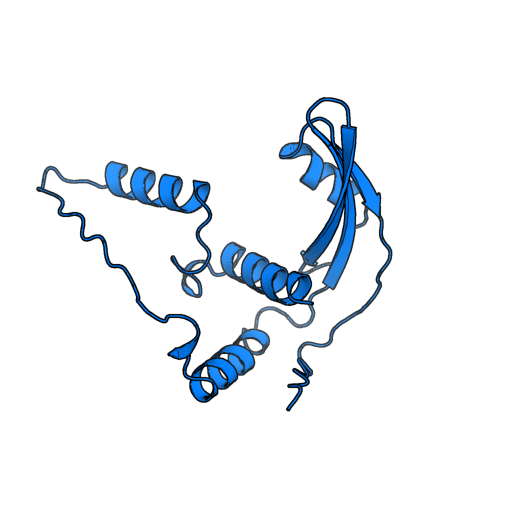890 1.00 79.88 103 ARG A O 1
ATOM 839 N N . ALA A 1 104 ? 2.197 1.448 -10.496 1.00 79.62 104 ALA A N 1
ATOM 840 C CA . ALA A 1 104 ? 1.184 1.853 -11.458 1.00 79.62 104 ALA A CA 1
ATOM 841 C C . ALA A 1 104 ? 1.069 3.384 -11.518 1.00 79.62 104 ALA A C 1
ATOM 843 O O . ALA A 1 104 ? 1.139 4.060 -10.488 1.00 79.62 104 ALA A O 1
ATOM 844 N N . HIS A 1 105 ? 0.879 3.908 -12.725 1.00 76.75 105 HIS A N 1
ATOM 845 C CA . HIS A 1 105 ? 0.795 5.330 -13.040 1.00 76.75 105 HIS A CA 1
ATOM 846 C C . HIS A 1 105 ? -0.248 5.574 -14.136 1.00 76.75 105 HIS A C 1
ATOM 848 O O . HIS A 1 105 ? -0.405 4.743 -15.028 1.00 76.75 105 HIS A O 1
ATOM 854 N N . GLU A 1 106 ? -0.920 6.726 -14.103 1.00 72.38 106 GLU A N 1
ATOM 855 C CA . GLU A 1 106 ? -1.832 7.150 -15.182 1.00 72.38 106 GLU A CA 1
ATOM 856 C C . GLU A 1 106 ? -1.054 7.538 -16.450 1.00 72.38 106 GLU A C 1
ATOM 858 O O . GLU A 1 106 ? -1.422 7.173 -17.560 1.00 72.38 106 GLU A O 1
ATOM 863 N N . TYR A 1 107 ? 0.081 8.219 -16.288 1.00 71.44 107 TYR A N 1
ATOM 864 C CA . TYR A 1 107 ? 0.979 8.603 -17.377 1.00 71.44 107 TYR A CA 1
ATOM 865 C C . TYR A 1 107 ? 2.282 7.799 -17.325 1.00 71.44 107 TYR A C 1
ATOM 867 O O . TYR A 1 107 ? 2.549 7.098 -16.353 1.00 71.44 107 TYR A O 1
ATOM 875 N N . PHE A 1 108 ? 3.094 7.872 -18.380 1.00 69.44 108 PHE A N 1
ATOM 876 C CA . PHE A 1 108 ? 4.430 7.276 -18.402 1.00 69.44 108 PHE A CA 1
ATOM 877 C C . PHE A 1 108 ? 5.440 8.307 -17.871 1.00 69.44 108 PHE A C 1
ATOM 879 O O . PHE A 1 108 ? 5.847 9.181 -18.640 1.00 69.44 108 PHE A O 1
ATOM 886 N N . PRO A 1 109 ? 5.813 8.291 -16.574 1.00 68.31 109 PRO A N 1
ATOM 887 C CA . PRO A 1 109 ? 6.783 9.249 -16.069 1.00 68.31 109 PRO A CA 1
ATOM 888 C C . PRO A 1 109 ? 8.160 8.950 -16.661 1.00 68.31 109 PRO A C 1
ATOM 890 O O . PRO A 1 109 ? 8.547 7.784 -16.795 1.00 68.31 109 PRO A O 1
ATOM 893 N N . GLN A 1 110 ? 8.936 9.992 -16.957 1.00 78.19 110 GLN A N 1
ATOM 894 C CA . GLN A 1 110 ? 10.359 9.791 -17.201 1.00 78.19 110 GLN A CA 1
ATOM 895 C C . GLN A 1 110 ? 11.006 9.303 -15.900 1.00 78.19 110 GLN A C 1
ATOM 897 O O . GLN A 1 110 ? 10.711 9.811 -14.815 1.00 78.19 110 GLN A O 1
ATOM 902 N N . PHE A 1 111 ? 11.886 8.302 -15.988 1.00 80.31 111 PHE A N 1
ATOM 903 C CA . PHE A 1 111 ? 12.467 7.691 -14.792 1.00 80.31 111 PHE A CA 1
ATOM 904 C C . PHE A 1 111 ? 13.146 8.691 -13.831 1.00 80.31 111 PHE A C 1
ATOM 906 O O . PHE A 1 111 ? 12.969 8.522 -12.626 1.00 80.31 111 PHE A O 1
ATOM 913 N N . PRO A 1 112 ? 13.862 9.741 -14.288 1.00 83.44 112 PRO A N 1
ATOM 914 C CA . PRO A 1 112 ? 14.447 10.736 -13.385 1.00 83.44 112 PRO A CA 1
ATOM 915 C C . PRO A 1 112 ? 13.418 11.455 -12.499 1.00 83.44 112 PRO A C 1
ATOM 917 O O . PRO A 1 112 ? 13.593 11.500 -11.284 1.00 83.44 112 PRO A O 1
ATOM 920 N N . GLU A 1 113 ? 12.314 11.935 -13.078 1.00 82.19 113 GLU A N 1
ATOM 921 C CA . GLU A 1 113 ? 11.219 12.590 -12.340 1.00 82.19 113 GLU A CA 1
ATOM 922 C C . GLU A 1 113 ? 10.579 11.620 -11.338 1.00 82.19 113 GLU A C 1
ATOM 924 O O . GLU A 1 113 ? 10.270 11.953 -10.190 1.00 82.19 113 GLU A O 1
ATOM 929 N N . PHE A 1 114 ? 10.419 10.365 -11.760 1.00 79.69 114 PHE A N 1
ATOM 930 C CA . PHE A 1 114 ? 9.894 9.317 -10.900 1.00 79.69 114 PHE A CA 1
ATOM 931 C C . PHE A 1 114 ? 10.829 9.002 -9.720 1.00 79.69 114 PHE A C 1
ATOM 933 O O . PHE A 1 114 ? 10.372 8.867 -8.581 1.00 79.69 114 PHE A O 1
ATOM 940 N N . ALA A 1 115 ? 12.134 8.906 -9.973 1.00 82.50 115 ALA A N 1
ATOM 941 C CA . ALA A 1 115 ? 13.147 8.663 -8.954 1.00 82.50 115 ALA A CA 1
ATOM 942 C C . ALA A 1 115 ? 13.235 9.824 -7.952 1.00 82.50 115 ALA A C 1
ATOM 944 O O . ALA A 1 115 ? 13.384 9.577 -6.752 1.00 82.50 115 ALA A O 1
ATOM 945 N N . GLU A 1 116 ? 13.070 11.068 -8.411 1.00 83.75 116 GLU A N 1
ATOM 946 C CA . GLU A 1 116 ? 12.992 12.244 -7.543 1.00 83.75 116 GLU A CA 1
ATOM 947 C C . GLU A 1 116 ? 11.815 12.129 -6.565 1.00 83.75 116 GLU A C 1
ATOM 949 O O . GLU A 1 116 ? 12.013 12.227 -5.352 1.00 83.75 116 GLU A O 1
ATOM 954 N N . CYS A 1 117 ? 10.616 11.801 -7.055 1.00 80.62 117 CYS A N 1
ATOM 955 C CA . CYS A 1 117 ? 9.450 11.564 -6.198 1.00 80.62 117 CYS A CA 1
ATOM 956 C C . CYS A 1 117 ? 9.704 10.451 -5.160 1.00 80.62 117 CYS A C 1
ATOM 958 O O . CYS A 1 117 ? 9.365 10.592 -3.983 1.00 80.62 117 CYS A O 1
ATOM 960 N N . LEU A 1 118 ? 10.343 9.347 -5.562 1.00 81.25 118 LEU A N 1
ATOM 961 C CA . LEU A 1 118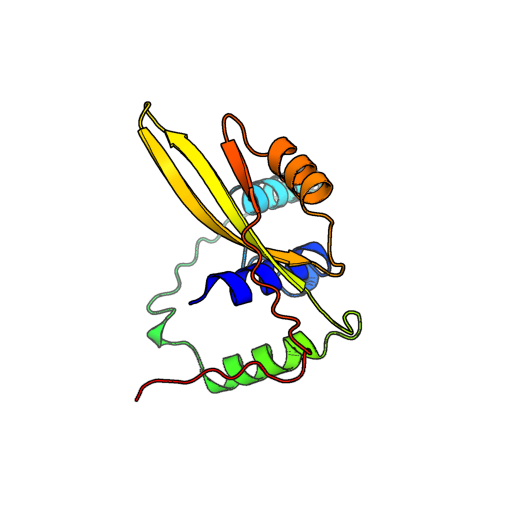 ? 10.683 8.252 -4.647 1.00 81.25 118 LEU A CA 1
ATOM 962 C C . LEU A 1 118 ? 11.694 8.670 -3.567 1.00 81.25 118 LEU A C 1
ATOM 964 O O . LEU A 1 118 ? 11.592 8.219 -2.420 1.00 81.25 118 LEU A O 1
ATOM 968 N N . SER A 1 119 ? 12.641 9.545 -3.908 1.00 82.69 119 SER A N 1
ATOM 969 C CA . SER A 1 119 ? 13.679 10.022 -2.988 1.00 82.69 119 SER A CA 1
ATOM 970 C C . SER A 1 119 ? 13.118 10.831 -1.813 1.00 82.69 119 SER A C 1
ATOM 972 O O . SER A 1 119 ? 13.659 10.763 -0.711 1.00 82.69 119 SER A O 1
ATOM 974 N N . GLN A 1 120 ? 11.972 11.499 -1.991 1.00 81.44 120 GLN A N 1
ATOM 975 C CA . GLN A 1 120 ? 11.326 12.290 -0.935 1.00 81.44 120 GLN A CA 1
ATOM 976 C C . GLN A 1 120 ? 10.933 11.449 0.289 1.00 81.44 120 GLN A C 1
ATOM 978 O O . GLN A 1 120 ? 10.842 11.962 1.402 1.00 81.44 120 GLN A O 1
ATOM 983 N N . THR A 1 121 ? 10.706 10.148 0.094 1.00 75.50 121 THR A N 1
ATOM 984 C CA . THR A 1 121 ? 10.233 9.226 1.141 1.00 75.50 121 THR A CA 1
ATOM 985 C C . THR A 1 121 ? 11.273 8.184 1.549 1.00 75.50 121 THR A C 1
ATOM 987 O O . THR A 1 121 ? 11.059 7.449 2.511 1.00 75.50 121 THR A O 1
ATOM 990 N N . SER A 1 122 ? 12.409 8.113 0.848 1.00 77.31 122 SER A N 1
ATOM 991 C CA . SER A 1 122 ? 13.403 7.047 1.012 1.00 77.31 122 SER A CA 1
ATOM 992 C C . SER A 1 122 ? 14.797 7.631 1.217 1.00 77.31 122 SER A C 1
ATOM 994 O O . SER A 1 122 ? 15.340 8.287 0.335 1.00 77.31 122 SER A O 1
ATOM 996 N N . LYS A 1 123 ? 15.414 7.351 2.369 1.00 76.50 123 LYS A N 1
ATOM 997 C CA . LYS A 1 123 ? 16.811 7.726 2.643 1.00 76.50 123 LYS A CA 1
ATOM 998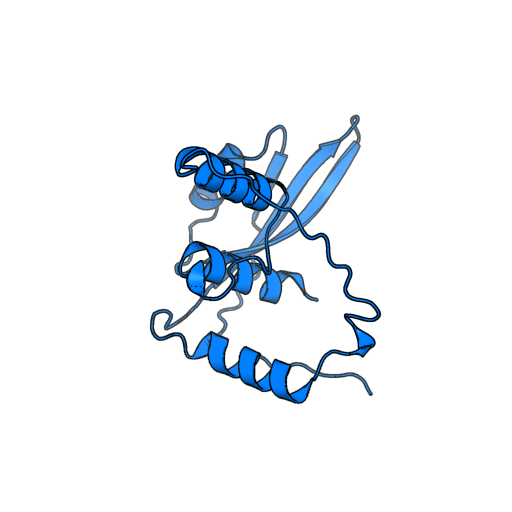 C C . LYS A 1 123 ? 17.751 6.583 2.255 1.00 76.50 123 LYS A C 1
ATOM 1000 O O . LYS A 1 123 ? 17.363 5.417 2.314 1.00 76.50 123 LYS A O 1
ATOM 1005 N N . ASN A 1 124 ? 18.987 6.911 1.876 1.00 80.94 124 ASN A N 1
ATOM 1006 C CA . ASN A 1 124 ? 20.063 5.941 1.610 1.00 80.94 124 ASN A CA 1
ATOM 1007 C C . ASN A 1 124 ? 19.674 4.834 0.611 1.00 80.94 124 ASN A C 1
ATOM 1009 O O . ASN A 1 124 ? 20.012 3.664 0.799 1.00 80.94 124 ASN A O 1
ATOM 1013 N N . THR A 1 125 ? 18.911 5.202 -0.418 1.00 84.50 125 THR A N 1
ATOM 1014 C CA . THR A 1 125 ? 18.395 4.271 -1.422 1.00 84.50 125 THR A CA 1
ATOM 1015 C C . THR A 1 125 ? 18.774 4.755 -2.815 1.00 84.50 125 THR A C 1
ATOM 1017 O O . THR A 1 125 ? 18.535 5.910 -3.153 1.00 84.50 125 THR A O 1
ATOM 1020 N N . ILE A 1 126 ? 19.350 3.866 -3.622 1.00 85.12 126 ILE A N 1
ATOM 1021 C CA . ILE A 1 126 ? 19.634 4.097 -5.040 1.00 85.12 126 ILE A CA 1
ATOM 1022 C C . ILE A 1 126 ? 18.502 3.474 -5.853 1.00 85.12 126 ILE A C 1
ATOM 1024 O O . ILE A 1 126 ? 18.179 2.295 -5.678 1.00 85.12 126 ILE A O 1
ATOM 1028 N N . PHE A 1 127 ? 17.905 4.262 -6.744 1.00 86.81 127 PHE A N 1
ATOM 1029 C CA . PHE A 1 127 ? 16.866 3.801 -7.658 1.00 86.81 127 PHE A CA 1
ATOM 1030 C C . PHE A 1 127 ? 17.452 3.566 -9.047 1.00 86.81 127 PHE A C 1
ATOM 1032 O O . PHE A 1 127 ? 18.114 4.436 -9.605 1.00 86.81 127 PHE A O 1
ATOM 1039 N N . CYS A 1 128 ? 17.182 2.394 -9.613 1.00 83.88 128 CYS A N 1
ATOM 1040 C CA . CYS A 1 128 ? 17.586 2.037 -10.968 1.00 83.88 128 CYS A CA 1
ATOM 1041 C C . CYS A 1 128 ? 16.356 1.683 -11.796 1.00 83.88 128 CYS A C 1
ATOM 1043 O O . CYS A 1 128 ? 15.515 0.890 -11.350 1.00 83.88 128 CYS A O 1
ATOM 1045 N N . ASP A 1 129 ? 16.280 2.243 -13.001 1.00 81.38 129 ASP A N 1
ATOM 1046 C CA . ASP A 1 129 ? 15.225 1.913 -13.947 1.00 81.38 129 ASP A CA 1
ATOM 1047 C C . ASP A 1 129 ? 15.329 0.437 -14.321 1.00 81.38 129 ASP A C 1
ATOM 1049 O O . ASP A 1 129 ? 16.411 -0.091 -14.601 1.00 81.38 129 ASP A O 1
ATOM 1053 N N . ARG A 1 130 ? 14.192 -0.246 -14.301 1.00 73.19 130 ARG A N 1
ATOM 1054 C CA . ARG A 1 130 ? 14.073 -1.600 -14.811 1.00 73.19 130 ARG A CA 1
ATOM 1055 C C . ARG A 1 130 ? 13.019 -1.558 -15.900 1.00 73.19 130 ARG A C 1
ATOM 1057 O O . ARG A 1 130 ? 11.867 -1.903 -15.644 1.00 73.19 130 ARG A O 1
ATOM 1064 N N . LEU A 1 131 ? 13.446 -1.173 -17.104 1.00 58.69 131 LEU A N 1
ATOM 1065 C CA . LEU A 1 131 ? 12.621 -1.121 -18.310 1.00 58.69 131 LEU A CA 1
ATOM 1066 C C . LEU A 1 131 ? 11.898 -2.461 -18.531 1.00 58.69 131 LEU A C 1
ATOM 1068 O O . LEU A 1 131 ? 12.412 -3.406 -19.125 1.00 58.69 131 LEU A O 1
ATOM 1072 N N . LEU A 1 132 ? 10.675 -2.537 -18.021 1.00 54.84 132 LEU A N 1
ATOM 1073 C CA . LEU A 1 132 ? 9.678 -3.553 -18.312 1.00 54.84 132 LEU A CA 1
ATOM 1074 C C . LEU A 1 132 ? 8.514 -2.804 -18.953 1.00 54.84 132 LEU A C 1
ATOM 1076 O O . LEU A 1 132 ? 7.484 -2.583 -18.327 1.00 54.84 132 LEU A O 1
ATOM 1080 N N . LEU A 1 133 ? 8.704 -2.362 -20.195 1.00 47.34 133 LEU A N 1
ATOM 1081 C CA . LEU A 1 133 ? 7.645 -1.743 -20.985 1.00 47.34 133 LEU A CA 1
ATOM 1082 C C . LEU A 1 133 ? 6.581 -2.806 -21.295 1.00 47.34 133 LEU A C 1
ATOM 1084 O O . LEU A 1 133 ? 6.696 -3.562 -22.258 1.00 47.34 133 LEU A O 1
ATOM 1088 N N . ARG A 1 134 ? 5.552 -2.900 -20.451 1.00 51.44 134 ARG A N 1
ATOM 1089 C CA . ARG A 1 134 ? 4.308 -3.614 -20.757 1.00 51.44 134 ARG A CA 1
ATOM 1090 C C . ARG A 1 134 ? 3.156 -2.629 -20.644 1.00 51.44 134 ARG A C 1
ATOM 1092 O O . ARG A 1 134 ? 2.683 -2.350 -19.546 1.00 51.44 134 ARG A O 1
ATOM 1099 N N . ARG A 1 135 ? 2.716 -2.107 -21.788 1.00 44.78 135 ARG A N 1
ATOM 1100 C CA . ARG A 1 135 ? 1.444 -1.392 -21.884 1.00 44.78 135 ARG A CA 1
ATOM 1101 C C . ARG A 1 135 ? 0.332 -2.422 -21.710 1.00 44.78 135 ARG A C 1
ATOM 1103 O O . ARG A 1 135 ? 0.278 -3.402 -22.454 1.00 44.78 135 ARG A O 1
ATOM 1110 N N . HIS A 1 136 ? -0.494 -2.244 -20.689 1.00 50.56 136 HIS A N 1
ATOM 1111 C CA . HIS A 1 136 ? -1.647 -3.094 -20.447 1.00 50.56 136 HIS A CA 1
ATOM 1112 C C . HIS A 1 136 ? -2.890 -2.312 -20.847 1.00 50.56 136 HIS A C 1
ATOM 1114 O O . HIS A 1 136 ? -3.307 -1.423 -20.116 1.00 50.56 136 HIS A O 1
ATOM 1120 N N . GLU A 1 137 ? -3.490 -2.664 -21.986 1.00 38.69 137 GLU A N 1
ATOM 1121 C CA . GLU A 1 137 ? -4.865 -2.243 -22.247 1.00 38.69 137 GLU A CA 1
ATOM 1122 C C . GLU A 1 137 ? -5.746 -2.832 -21.140 1.00 38.69 137 GLU A C 1
ATOM 1124 O O . GLU A 1 137 ? -5.652 -4.031 -20.833 1.00 38.69 137 GLU A O 1
ATOM 1129 N N . ALA A 1 138 ? -6.635 -2.019 -20.570 1.00 46.12 138 ALA A N 1
ATOM 1130 C CA . ALA A 1 138 ? -7.532 -2.372 -19.465 1.00 46.12 138 ALA A CA 1
ATOM 1131 C C . ALA A 1 138 ? -8.450 -3.597 -19.732 1.00 46.12 138 ALA A C 1
ATOM 1133 O O . ALA A 1 138 ? -9.227 -4.013 -18.875 1.00 46.12 138 ALA A O 1
ATOM 1134 N N . LYS A 1 139 ? -8.352 -4.230 -20.907 1.00 35.16 139 LYS A N 1
ATOM 1135 C CA . LYS A 1 139 ? -9.241 -5.288 -21.393 1.00 35.16 139 LYS A CA 1
ATOM 1136 C C . LYS A 1 139 ? -8.838 -6.724 -21.037 1.00 35.16 139 LYS A C 1
ATOM 1138 O O . LYS A 1 139 ? -9.660 -7.616 -21.239 1.00 35.16 139 LYS A O 1
ATOM 1143 N N . LYS A 1 140 ? -7.636 -7.014 -20.513 1.00 34.62 140 LYS A N 1
ATOM 1144 C CA . LYS A 1 140 ? -7.239 -8.411 -20.200 1.00 34.62 140 LYS A CA 1
ATOM 1145 C C . LYS A 1 140 ? -6.360 -8.557 -18.954 1.00 34.62 140 LYS A C 1
ATOM 1147 O O . LYS A 1 140 ? -5.137 -8.630 -19.044 1.00 34.62 140 LYS A O 1
ATOM 1152 N N . ILE A 1 141 ? -6.994 -8.762 -17.799 1.00 38.31 141 ILE A N 1
ATOM 1153 C CA . ILE A 1 141 ? -6.368 -9.462 -16.667 1.00 38.31 141 ILE A CA 1
ATOM 1154 C C . ILE A 1 141 ? -6.698 -10.955 -16.816 1.00 38.31 141 ILE A C 1
ATOM 1156 O O . ILE A 1 141 ? -7.776 -11.408 -16.438 1.00 38.31 141 ILE A O 1
ATOM 1160 N N . ILE A 1 142 ? -5.786 -11.732 -17.408 1.00 34.25 142 ILE A N 1
ATOM 1161 C CA . ILE A 1 142 ? -5.899 -13.197 -17.463 1.00 34.25 142 ILE A CA 1
ATOM 1162 C C . ILE A 1 142 ? -5.236 -13.763 -16.207 1.00 34.25 142 ILE A C 1
ATOM 1164 O O . ILE A 1 142 ? -4.011 -13.762 -16.086 1.00 34.25 142 ILE A O 1
ATOM 1168 N N . ILE A 1 143 ? -6.043 -14.257 -15.269 1.00 39.66 143 ILE A N 1
ATOM 1169 C CA . ILE A 1 143 ? -5.547 -15.029 -14.126 1.00 39.66 143 ILE A CA 1
ATOM 1170 C C . ILE A 1 143 ? -5.545 -16.506 -14.532 1.00 39.66 143 ILE A C 1
ATOM 1172 O O . ILE A 1 143 ? -6.585 -17.162 -14.521 1.00 39.66 143 ILE A O 1
ATOM 1176 N N . CYS A 1 144 ? -4.377 -17.037 -14.899 1.00 27.39 144 CYS A N 1
ATOM 1177 C CA . CYS A 1 144 ? -4.189 -18.480 -15.046 1.00 27.39 144 CYS A CA 1
ATOM 1178 C C . CYS A 1 144 ? -4.150 -19.127 -13.655 1.00 27.39 144 CYS A C 1
ATOM 1180 O O . CYS A 1 144 ? -3.143 -19.038 -12.952 1.00 27.39 144 CYS A O 1
ATOM 1182 N N . GLY A 1 145 ? -5.244 -19.780 -13.264 1.00 25.47 145 GLY A N 1
ATOM 1183 C CA . GLY A 1 145 ? -5.250 -20.701 -12.130 1.00 25.47 145 GLY A CA 1
ATOM 1184 C C . GLY A 1 145 ? -4.549 -22.002 -12.518 1.00 25.47 145 GLY A C 1
ATOM 1185 O O . GLY A 1 145 ? -4.928 -22.629 -13.508 1.00 25.47 145 GLY A O 1
ATOM 1186 N N . ARG A 1 146 ? -3.526 -22.407 -11.759 1.00 28.22 146 ARG A N 1
ATOM 1187 C CA . ARG A 1 146 ? -3.072 -23.803 -11.786 1.00 28.22 146 ARG A CA 1
ATOM 1188 C C . ARG A 1 146 ? -4.136 -24.646 -11.080 1.00 28.22 146 ARG A C 1
ATOM 1190 O O . ARG A 1 146 ? -4.566 -24.267 -9.993 1.00 28.22 146 ARG A O 1
ATOM 1197 N N . ARG A 1 147 ? -4.581 -25.709 -11.753 1.00 33.59 147 ARG A N 1
ATOM 1198 C CA . ARG A 1 147 ? -5.325 -26.812 -11.133 1.00 33.59 147 ARG A CA 1
ATOM 1199 C C . ARG A 1 147 ? -4.400 -27.596 -10.216 1.00 33.59 147 ARG A C 1
ATOM 1201 O O . ARG A 1 147 ? -3.188 -27.629 -10.536 1.00 33.59 147 ARG A O 1
#

Radius of gyration: 18.96 Å; chains: 1; bounding box: 45×43×47 Å

Organism: NCBI:txid994334

pLDDT: mean 72.49, std 14.49, range [25.47, 88.88]

Sequence (147 aa):
MLKAPLSILELVKSKHPEILHGALGGIDDIYRYFKSYKQNWKNNPVYIAKVDVANCFDTINTHKLKEIIKEIPQWKEWDDYNITGYSAISSSLGQPTISHKSRAHEYFPQFPEFAECLSQTSKNTIFCDRLLLRRHEAKKIIICGRR

Secondary structure (DSSP, 8-state):
--HHHHHHHHHHHHH-TTTSTTTT--HHHHHHHHHHHHHT--S----------TTTTTT--HHHHHHHHHHGGG-TT-SEEEEEEEEEEEEETTEEEEEEEEEEESS---HHHHHHHHHTT-SSEEEEE-----EEETT--------

Foldseek 3Di:
DCQAVVQLVVVCCVVPVVVCPPVPDDPVNVVVVVVVVVVVDDPDDDDDDDDDDPPPVVPDPVVVVVVVLLCSLVPPPAQWKWKWKKWKWADDPNDTDIDIHIHIDSDDDDVVVVVVVVPVPDPRIDMGGDPPGDTDRSPDPDDDDDD

InterPro domains:
  IPR003545 Telomerase reverse transcriptase [PTHR12066] (2-141)